Protein AF-F9QAP9-F1 (afdb_monomer_lite)

Sequence (79 aa):
MDLGNQ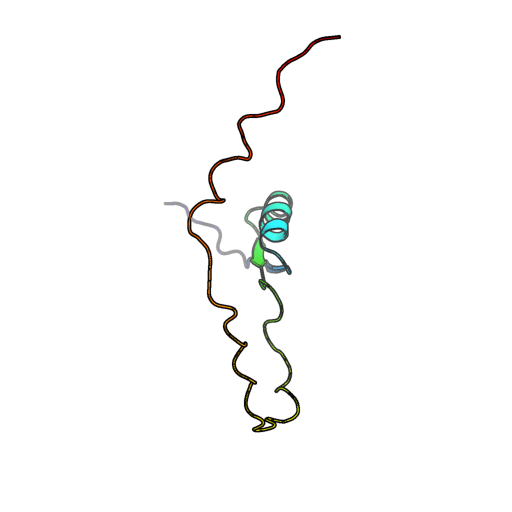MSKSLVIVESPAKAKTINKYLGSQYVVKSSVGHICDLPAAGTSTGEKAKPVSTKGLSTEEKQNKSRKRPRGLS

Organism: NCBI:txid1035188

Structure (mmCIF, N/CA/C/O backbone):
data_AF-F9QAP9-F1
#
_entry.id   AF-F9QAP9-F1
#
loop_
_atom_site.group_PDB
_atom_site.id
_atom_site.type_symbol
_atom_site.label_atom_id
_atom_site.label_alt_id
_atom_site.label_comp_id
_atom_site.label_asym_id
_atom_site.label_entity_id
_atom_site.label_seq_id
_atom_site.pdbx_PDB_ins_code
_atom_site.Cartn_x
_atom_site.Cartn_y
_atom_site.Cartn_z
_atom_site.occupancy
_atom_site.B_iso_or_equiv
_atom_site.auth_seq_id
_atom_site.auth_comp_id
_atom_site.auth_asym_id
_atom_site.auth_atom_id
_atom_site.pdbx_PDB_model_num
ATOM 1 N N . MET A 1 1 ? -22.191 -14.630 13.437 1.00 43.56 1 MET A N 1
ATOM 2 C CA . MET A 1 1 ? -22.022 -14.429 11.984 1.00 43.56 1 MET A CA 1
ATOM 3 C C . MET A 1 1 ? -21.651 -12.972 11.802 1.00 43.56 1 MET A C 1
ATOM 5 O O . MET A 1 1 ? -22.475 -12.121 12.108 1.00 43.56 1 MET A O 1
ATOM 9 N N . ASP A 1 2 ? -20.396 -12.690 11.460 1.00 53.25 2 ASP A N 1
ATOM 10 C CA . ASP A 1 2 ? -19.911 -11.316 11.309 1.00 53.25 2 ASP A CA 1
ATOM 11 C C . ASP A 1 2 ? -20.461 -10.757 9.990 1.00 53.25 2 ASP A C 1
ATOM 13 O O . ASP A 1 2 ? -19.957 -11.052 8.905 1.00 53.25 2 ASP A O 1
ATOM 17 N N . LEU A 1 3 ? -21.585 -10.042 10.076 1.00 61.28 3 LEU A N 1
ATOM 18 C CA . LEU A 1 3 ? -22.195 -9.315 8.963 1.00 61.28 3 LEU A CA 1
ATOM 19 C C . LEU A 1 3 ? -21.328 -8.085 8.676 1.00 61.28 3 LEU A C 1
ATOM 21 O O . LEU A 1 3 ? -21.664 -6.956 9.024 1.00 61.28 3 LEU A O 1
ATOM 25 N N . GLY A 1 4 ? -20.162 -8.336 8.080 1.00 59.28 4 GLY A N 1
ATOM 26 C CA . GLY A 1 4 ? -19.215 -7.321 7.652 1.00 59.28 4 GLY A CA 1
ATOM 27 C C . GLY A 1 4 ? -19.852 -6.440 6.587 1.00 59.28 4 GLY A C 1
ATOM 28 O O . GLY A 1 4 ? -19.880 -6.798 5.409 1.00 59.28 4 GLY A O 1
ATOM 29 N N . ASN A 1 5 ? -20.379 -5.310 7.052 1.00 61.41 5 ASN A N 1
ATOM 30 C CA . ASN A 1 5 ? -20.868 -4.155 6.315 1.00 61.41 5 ASN A CA 1
ATOM 31 C C . ASN A 1 5 ? -20.270 -4.068 4.897 1.00 61.41 5 ASN A C 1
ATOM 33 O O . ASN A 1 5 ? -19.096 -3.731 4.718 1.00 61.41 5 ASN A O 1
ATOM 37 N N . GLN A 1 6 ? -21.091 -4.382 3.895 1.00 61.59 6 GLN A N 1
ATOM 38 C CA . GLN A 1 6 ? -20.792 -4.263 2.466 1.00 61.59 6 GLN A CA 1
ATOM 39 C C . GLN A 1 6 ? -20.861 -2.788 2.033 1.00 61.59 6 GLN A C 1
ATOM 41 O O . GLN A 1 6 ? -21.570 -2.432 1.098 1.00 61.59 6 GLN A O 1
ATOM 46 N N . MET A 1 7 ? -20.161 -1.900 2.740 1.00 67.50 7 MET A N 1
ATOM 47 C CA . MET A 1 7 ? -19.941 -0.538 2.258 1.00 67.50 7 MET A CA 1
ATOM 48 C C . MET A 1 7 ? -18.765 -0.562 1.288 1.00 67.50 7 MET A C 1
ATOM 50 O O . MET A 1 7 ? -17.743 -1.197 1.559 1.00 67.50 7 MET A O 1
ATOM 54 N N . SER A 1 8 ? -18.908 0.125 0.157 1.00 78.06 8 SER A N 1
ATOM 55 C CA . SER A 1 8 ? -17.849 0.319 -0.833 1.00 78.06 8 SER A CA 1
ATOM 56 C C . SER A 1 8 ? -16.591 0.872 -0.156 1.00 78.06 8 SER A C 1
ATOM 58 O O . SER A 1 8 ? -16.558 2.035 0.247 1.00 78.06 8 SER A O 1
ATOM 60 N N . LYS A 1 9 ? -15.568 0.026 0.005 1.00 86.44 9 LYS A N 1
ATOM 61 C CA . LYS A 1 9 ? -14.281 0.417 0.591 1.00 86.44 9 LYS A CA 1
ATOM 62 C C . LYS A 1 9 ? -13.419 1.069 -0.475 1.00 86.44 9 LYS A C 1
ATOM 64 O O . LYS A 1 9 ? -13.190 0.482 -1.532 1.00 86.44 9 LYS A O 1
ATOM 69 N N . SER A 1 10 ? -12.904 2.254 -0.181 1.00 92.62 10 SER A N 1
ATOM 70 C CA . SER A 1 10 ? -12.012 2.962 -1.096 1.00 92.62 10 SER A CA 1
ATOM 71 C C . SER A 1 10 ? -10.640 2.286 -1.144 1.00 92.62 10 SER A C 1
ATOM 73 O O . SER A 1 10 ? -10.064 1.942 -0.107 1.00 92.62 10 SER A O 1
ATOM 75 N N . LEU A 1 11 ? -10.110 2.097 -2.354 1.00 94.75 11 LEU A N 1
ATOM 76 C CA . LEU A 1 11 ? -8.776 1.545 -2.584 1.00 94.75 11 LEU A CA 1
ATOM 77 C C . LEU A 1 11 ? -7.735 2.666 -2.557 1.00 94.75 11 LEU A C 1
ATOM 79 O O . LEU A 1 11 ? -7.846 3.646 -3.287 1.00 94.75 11 LEU A O 1
ATOM 83 N N . VAL A 1 12 ? -6.694 2.486 -1.751 1.00 95.75 12 VAL A N 1
ATOM 84 C CA . VAL A 1 12 ? -5.547 3.390 -1.655 1.00 95.75 12 VAL A CA 1
ATOM 85 C C . VAL A 1 12 ? -4.295 2.622 -2.066 1.00 95.75 12 VAL A C 1
ATOM 87 O O . VAL A 1 12 ? -3.940 1.615 -1.449 1.00 95.75 12 VAL A O 1
ATOM 90 N N . ILE A 1 13 ? -3.621 3.096 -3.113 1.00 96.25 13 ILE A N 1
ATOM 91 C CA . ILE A 1 13 ? -2.368 2.517 -3.608 1.00 96.25 13 ILE A CA 1
ATOM 92 C C . ILE A 1 13 ? -1.192 3.383 -3.156 1.00 96.25 13 ILE A C 1
ATOM 94 O O . ILE A 1 13 ? -1.243 4.607 -3.240 1.00 96.25 13 ILE A O 1
ATOM 98 N N . VAL A 1 14 ? -0.124 2.747 -2.676 1.00 96.31 14 VAL A N 1
ATOM 99 C CA . VAL A 1 14 ? 1.097 3.415 -2.193 1.00 96.31 14 VAL A CA 1
ATOM 100 C C . VAL A 1 14 ? 2.353 2.787 -2.794 1.00 96.31 14 VAL A C 1
ATOM 102 O O . VAL A 1 14 ? 2.325 1.628 -3.183 1.00 96.31 14 VAL A O 1
ATOM 105 N N . GLU A 1 15 ? 3.488 3.491 -2.819 1.00 95.94 15 GLU A N 1
ATOM 106 C CA . GLU A 1 15 ? 4.697 2.958 -3.483 1.00 95.94 15 GLU A CA 1
ATOM 107 C C . GLU A 1 15 ? 5.364 1.784 -2.737 1.00 95.94 15 GLU A C 1
ATOM 109 O O . GLU A 1 15 ? 5.930 0.892 -3.363 1.00 95.94 15 GLU A O 1
ATOM 114 N N . SER A 1 16 ? 5.285 1.744 -1.400 1.00 96.69 16 SER A N 1
ATOM 115 C CA . SER A 1 16 ? 6.061 0.806 -0.581 1.00 96.69 16 SER A CA 1
ATOM 116 C C . SER A 1 16 ? 5.213 0.078 0.472 1.00 96.69 16 SER A C 1
ATOM 118 O O . SER A 1 16 ? 4.285 0.665 1.045 1.00 96.69 16 SER A O 1
ATOM 120 N N . PRO A 1 17 ? 5.539 -1.190 0.799 1.00 95.62 17 PRO A N 1
ATOM 121 C CA . PRO A 1 17 ? 4.819 -1.953 1.823 1.00 95.62 17 PRO A CA 1
ATOM 122 C C . PRO A 1 17 ? 4.878 -1.313 3.216 1.00 95.62 17 PRO A C 1
ATOM 124 O O . PRO A 1 17 ? 3.927 -1.410 3.991 1.00 95.62 17 PRO A O 1
ATOM 127 N N . ALA A 1 18 ? 5.986 -0.636 3.540 1.00 96.69 18 ALA A N 1
ATOM 128 C CA . ALA A 1 18 ? 6.139 0.070 4.809 1.00 96.69 18 ALA A CA 1
ATOM 129 C C . ALA A 1 18 ? 5.108 1.200 4.946 1.00 96.69 18 ALA A C 1
ATOM 131 O O . ALA A 1 18 ? 4.430 1.283 5.970 1.00 96.69 18 ALA A O 1
ATOM 132 N N . LYS A 1 19 ? 4.909 2.003 3.890 1.00 95.75 19 LYS A N 1
ATOM 133 C CA . LYS A 1 19 ? 3.873 3.045 3.885 1.00 95.75 19 LYS A CA 1
ATOM 134 C C . LYS A 1 19 ? 2.471 2.460 3.993 1.00 95.75 19 LYS A C 1
ATOM 136 O O . LYS A 1 19 ? 1.666 3.008 4.737 1.00 95.75 19 LYS A O 1
ATOM 141 N N . ALA A 1 20 ? 2.188 1.330 3.340 1.00 96.62 20 ALA A N 1
ATOM 142 C CA . ALA A 1 20 ? 0.879 0.680 3.445 1.00 96.62 20 ALA A CA 1
ATOM 143 C C . ALA A 1 20 ? 0.550 0.318 4.902 1.00 96.62 20 ALA A C 1
ATOM 145 O O . ALA A 1 20 ? -0.540 0.620 5.383 1.00 96.62 20 ALA A O 1
ATOM 146 N N . LYS A 1 21 ? 1.522 -0.249 5.636 1.00 95.06 21 LYS A N 1
ATOM 147 C CA . LYS A 1 21 ? 1.369 -0.572 7.064 1.00 95.06 21 LYS A CA 1
ATOM 148 C C . LYS A 1 21 ? 1.099 0.665 7.915 1.00 95.06 21 LYS A C 1
ATOM 150 O O . LYS A 1 21 ? 0.287 0.594 8.831 1.00 95.06 21 LYS A O 1
ATOM 155 N N . THR A 1 22 ? 1.775 1.775 7.634 1.00 96.69 22 THR A N 1
ATOM 156 C CA . THR A 1 22 ? 1.587 3.024 8.377 1.00 96.69 22 THR A CA 1
ATOM 157 C C . THR A 1 22 ? 0.226 3.653 8.071 1.00 96.69 22 THR A C 1
ATOM 159 O O . THR A 1 22 ? -0.520 3.956 8.994 1.00 96.69 22 THR A O 1
ATOM 162 N N . ILE A 1 23 ? -0.146 3.785 6.795 1.00 96.06 23 ILE A N 1
ATOM 163 C CA . ILE A 1 23 ? -1.408 4.417 6.377 1.00 96.06 23 ILE A CA 1
ATOM 164 C C . ILE A 1 23 ? -2.627 3.598 6.811 1.00 96.06 23 ILE A C 1
ATOM 166 O O . ILE A 1 23 ? -3.623 4.172 7.246 1.00 96.06 23 ILE A O 1
ATOM 170 N N . ASN A 1 24 ? -2.539 2.265 6.788 1.00 95.06 24 ASN A N 1
ATOM 171 C CA . ASN A 1 24 ? -3.624 1.400 7.254 1.00 95.06 24 ASN A CA 1
ATOM 172 C C . ASN A 1 24 ? -3.978 1.638 8.736 1.00 95.06 24 ASN A C 1
ATOM 174 O O . ASN A 1 24 ? -5.143 1.541 9.111 1.00 95.06 24 ASN A O 1
ATOM 178 N N . LYS A 1 25 ? -2.994 2.003 9.574 1.00 95.75 25 LYS A N 1
ATOM 179 C CA . LYS A 1 25 ? -3.239 2.356 10.985 1.00 95.75 25 LYS A CA 1
ATOM 180 C C . LYS A 1 25 ? -4.034 3.652 11.140 1.00 95.75 25 LYS A C 1
ATOM 182 O O . LYS A 1 25 ? -4.762 3.781 12.114 1.00 95.75 25 LYS A O 1
ATOM 187 N N . TYR A 1 26 ? -3.886 4.593 10.207 1.00 96.25 26 TYR A N 1
ATOM 188 C CA . TYR A 1 26 ? -4.583 5.880 10.255 1.00 96.25 26 TYR A CA 1
ATOM 189 C C . TYR A 1 26 ? -5.989 5.815 9.651 1.00 96.25 26 TYR A C 1
ATOM 191 O O . TYR A 1 26 ? -6.906 6.422 10.191 1.00 96.25 26 TYR A O 1
ATOM 199 N N . LEU A 1 27 ? -6.167 5.088 8.543 1.00 93.69 27 LEU A N 1
ATOM 200 C CA . LEU A 1 27 ? -7.440 5.040 7.812 1.00 93.69 27 LEU A CA 1
ATOM 201 C C . LEU A 1 27 ? -8.428 3.990 8.345 1.00 93.69 27 LEU A C 1
ATOM 203 O O . LEU A 1 27 ? -9.640 4.158 8.207 1.00 93.69 27 LEU A O 1
ATOM 207 N N . GLY A 1 28 ? -7.929 2.905 8.942 1.00 89.44 28 GLY A N 1
ATOM 208 C CA . GLY A 1 28 ? -8.763 1.831 9.478 1.00 89.44 28 GLY A CA 1
ATOM 209 C C . GLY A 1 28 ? -9.438 0.954 8.413 1.00 89.44 28 GLY A C 1
ATOM 210 O O . GLY A 1 28 ? -9.097 0.968 7.231 1.00 89.44 28 GLY A O 1
ATOM 211 N N . SER A 1 29 ? -10.416 0.155 8.847 1.00 88.62 29 SER A N 1
ATOM 212 C CA . SER A 1 29 ? -11.036 -0.940 8.076 1.00 88.62 29 SER A CA 1
ATOM 213 C C . SER A 1 29 ? -11.959 -0.507 6.927 1.00 88.62 29 SER A C 1
ATOM 215 O O . SER A 1 29 ? -12.405 -1.356 6.145 1.00 88.62 29 SER A O 1
ATOM 217 N N . GLN A 1 30 ? -12.231 0.795 6.811 1.00 89.75 30 GLN A N 1
ATOM 218 C CA . GLN A 1 30 ? -13.048 1.388 5.747 1.00 89.75 30 GLN A CA 1
ATOM 219 C C . GLN A 1 30 ? -12.293 1.518 4.416 1.00 89.75 30 GLN A C 1
ATOM 221 O O . GLN A 1 30 ? -12.914 1.721 3.374 1.00 89.75 30 GLN A O 1
ATOM 226 N N . TYR A 1 31 ? -10.967 1.375 4.441 1.00 93.81 31 TYR A N 1
ATOM 227 C CA . TYR A 1 31 ? -10.107 1.491 3.271 1.00 93.81 31 TYR A CA 1
ATOM 228 C C . TYR A 1 31 ? -9.365 0.184 3.011 1.00 93.81 31 TYR A C 1
ATOM 230 O O . TYR A 1 31 ? -9.027 -0.566 3.926 1.00 93.81 31 TYR A O 1
ATOM 238 N N . VAL A 1 32 ? -9.080 -0.079 1.738 1.00 94.12 32 VAL A N 1
ATOM 239 C CA . VAL A 1 32 ? -8.171 -1.149 1.325 1.00 94.12 32 VAL A CA 1
ATOM 240 C C . VAL A 1 32 ? -6.864 -0.498 0.903 1.00 94.12 32 VAL A C 1
ATOM 242 O O . VAL A 1 32 ? -6.834 0.221 -0.088 1.00 94.12 32 VAL A O 1
ATOM 245 N N . VAL A 1 33 ? -5.778 -0.745 1.635 1.00 96.06 33 VAL A N 1
ATOM 246 C CA . VAL A 1 33 ? -4.463 -0.159 1.332 1.00 96.06 33 VAL A CA 1
ATOM 247 C C . VAL A 1 33 ? -3.535 -1.228 0.750 1.00 96.06 33 VAL A C 1
ATOM 249 O O . VAL A 1 33 ? -3.296 -2.252 1.391 1.00 96.06 33 VAL A O 1
ATOM 252 N N . LYS A 1 34 ? -2.990 -1.005 -0.453 1.00 95.50 34 LYS A N 1
ATOM 253 C CA . LYS A 1 34 ? -2.048 -1.923 -1.127 1.00 95.50 34 LYS A CA 1
ATOM 254 C C . LYS A 1 34 ? -0.809 -1.189 -1.639 1.00 95.50 34 LYS A C 1
ATOM 256 O O . LYS A 1 34 ? -0.881 -0.019 -1.998 1.00 95.50 34 LYS A O 1
ATOM 261 N N . SER A 1 35 ? 0.332 -1.878 -1.690 1.00 96.56 35 SER A N 1
ATOM 262 C CA . SER A 1 35 ? 1.570 -1.321 -2.252 1.00 96.56 35 SER A CA 1
ATOM 263 C C . SER A 1 35 ? 1.763 -1.696 -3.723 1.00 96.56 35 SER A C 1
ATOM 265 O O . SER A 1 35 ? 1.543 -2.855 -4.066 1.00 96.56 35 SER A O 1
ATOM 267 N N . SER A 1 36 ? 2.255 -0.772 -4.554 1.00 94.44 36 SER A N 1
ATOM 268 C CA . SER A 1 36 ? 2.650 -1.029 -5.948 1.00 94.44 36 SER A CA 1
ATOM 269 C C . SER A 1 36 ? 3.986 -1.767 -6.069 1.00 94.44 36 SER A C 1
ATOM 271 O O . SER A 1 36 ? 4.247 -2.372 -7.099 1.00 94.44 36 SER A O 1
ATOM 273 N N . VAL A 1 37 ? 4.819 -1.739 -5.015 1.00 91.94 37 VAL A N 1
ATOM 274 C CA . VAL A 1 37 ? 6.150 -2.386 -4.959 1.00 91.94 37 VAL A CA 1
ATOM 275 C C . VAL A 1 37 ? 7.112 -1.859 -6.046 1.00 91.94 37 VAL A C 1
ATOM 277 O O . VAL A 1 37 ? 8.134 -2.472 -6.328 1.00 91.94 37 VAL A O 1
ATOM 280 N N . GLY A 1 38 ? 6.819 -0.692 -6.628 1.00 87.25 38 GLY A N 1
ATOM 281 C CA . GLY A 1 38 ? 7.587 -0.097 -7.725 1.00 87.25 38 GLY A CA 1
ATOM 282 C C . GLY A 1 38 ? 6.705 0.342 -8.893 1.00 87.25 38 GLY A C 1
ATOM 283 O O . GLY A 1 38 ? 5.517 0.637 -8.709 1.00 87.25 38 GLY A O 1
ATOM 284 N N . HIS A 1 39 ? 7.309 0.415 -10.081 1.00 90.88 39 HIS A N 1
ATOM 285 C CA . HIS A 1 39 ? 6.615 0.683 -11.339 1.00 90.88 39 HIS A CA 1
ATOM 286 C C . HIS A 1 39 ? 5.894 -0.579 -11.820 1.00 90.88 39 HIS A C 1
ATOM 288 O O . HIS A 1 39 ? 6.453 -1.672 -11.808 1.00 90.88 39 HIS A O 1
ATOM 294 N N . ILE A 1 40 ? 4.623 -0.423 -12.195 1.00 90.69 40 ILE A N 1
ATOM 295 C CA . ILE A 1 40 ? 3.771 -1.526 -12.673 1.00 90.69 40 ILE A CA 1
ATOM 296 C C . ILE A 1 40 ? 3.782 -1.586 -14.204 1.00 90.69 40 ILE A C 1
ATOM 298 O O . ILE A 1 40 ? 3.709 -2.667 -14.781 1.00 90.69 40 ILE A O 1
ATOM 302 N N . CYS A 1 41 ? 3.896 -0.427 -14.851 1.00 90.75 41 CYS A N 1
ATOM 303 C CA . CYS A 1 41 ? 3.970 -0.302 -16.297 1.00 90.75 41 CYS A CA 1
ATOM 304 C C . CYS A 1 41 ? 5.155 0.591 -16.641 1.00 90.75 41 CYS A C 1
ATOM 306 O O . CYS A 1 41 ? 5.174 1.754 -16.241 1.00 90.75 41 CYS A O 1
ATOM 308 N N . ASP A 1 42 ? 6.087 0.046 -17.412 1.00 90.06 42 ASP A N 1
ATOM 309 C CA . ASP A 1 42 ? 7.159 0.799 -18.044 1.00 90.06 42 ASP A CA 1
ATOM 310 C C . ASP A 1 42 ? 6.940 0.809 -19.556 1.00 90.06 42 ASP A C 1
ATOM 312 O O . ASP A 1 42 ? 6.238 -0.036 -20.122 1.00 90.06 42 ASP A O 1
ATOM 316 N N . LEU A 1 43 ? 7.545 1.787 -20.220 1.00 88.75 43 LEU A N 1
ATOM 317 C CA . LEU A 1 43 ? 7.593 1.800 -21.674 1.00 88.75 43 LEU A CA 1
ATOM 318 C C . LEU A 1 43 ? 8.408 0.596 -22.171 1.00 88.75 43 LEU A C 1
ATOM 320 O O . LEU A 1 43 ? 9.354 0.176 -21.496 1.00 88.75 43 LEU A O 1
ATOM 324 N N . PRO A 1 44 ? 8.091 0.047 -23.359 1.00 85.38 44 PRO A N 1
ATOM 325 C CA . PRO A 1 44 ? 8.965 -0.933 -23.983 1.00 85.38 44 PRO A CA 1
ATOM 326 C C . PRO A 1 44 ? 10.364 -0.325 -24.102 1.00 85.38 44 PRO A C 1
ATOM 328 O O . PRO A 1 44 ? 10.514 0.806 -24.571 1.00 85.38 44 PRO A O 1
ATOM 331 N N . ALA A 1 45 ? 11.38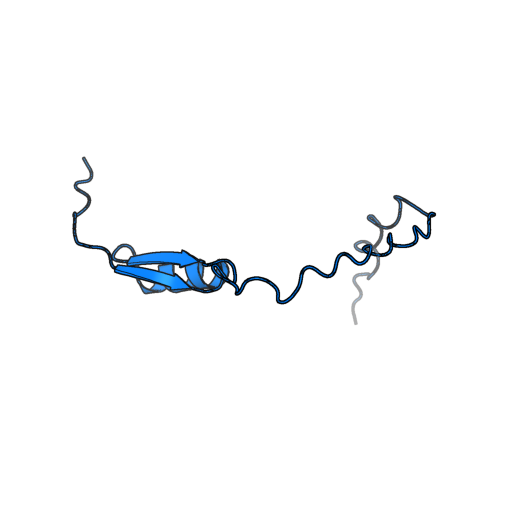2 -1.056 -23.642 1.00 79.69 45 ALA A N 1
ATOM 332 C CA . ALA A 1 45 ? 12.759 -0.593 -23.727 1.00 79.69 45 ALA A CA 1
ATOM 333 C C . ALA A 1 45 ? 13.073 -0.241 -25.188 1.00 79.69 45 ALA A C 1
ATOM 335 O O . ALA A 1 45 ? 12.918 -1.077 -26.082 1.00 79.69 45 ALA A O 1
ATOM 336 N N . ALA A 1 46 ? 13.461 1.010 -25.435 1.00 72.75 46 ALA A N 1
ATOM 337 C CA . ALA A 1 46 ? 13.782 1.477 -26.772 1.00 72.75 46 ALA A CA 1
ATOM 338 C C . ALA A 1 46 ? 14.984 0.681 -27.308 1.00 72.75 46 ALA A C 1
ATOM 340 O O . ALA A 1 46 ? 16.108 0.859 -26.849 1.00 72.75 46 ALA A O 1
ATOM 341 N N . GLY A 1 47 ? 14.722 -0.210 -28.266 1.00 62.09 47 GLY A N 1
ATOM 342 C CA . GLY A 1 47 ? 15.732 -0.996 -28.966 1.00 62.09 47 GLY A CA 1
ATOM 343 C C . GLY A 1 47 ? 16.220 -2.216 -28.185 1.00 62.09 47 GLY A C 1
ATOM 344 O O . GLY A 1 47 ? 17.144 -2.140 -27.380 1.00 62.09 47 GLY A O 1
ATOM 345 N N . THR A 1 48 ? 15.700 -3.393 -28.528 1.00 54.91 48 THR A N 1
ATOM 346 C CA . THR A 1 48 ? 16.501 -4.622 -28.508 1.00 54.91 48 THR A CA 1
ATOM 347 C C . THR A 1 48 ? 17.687 -4.437 -29.454 1.00 54.91 48 THR A C 1
ATOM 349 O O . THR A 1 48 ? 17.641 -4.841 -30.614 1.00 54.91 48 THR A O 1
ATOM 352 N N . SER A 1 49 ? 18.767 -3.820 -28.976 1.00 49.19 49 SER A N 1
ATOM 353 C CA . SER A 1 49 ? 20.086 -4.126 -29.502 1.00 49.19 49 SER A CA 1
ATOM 354 C C . SER A 1 49 ? 20.409 -5.543 -29.038 1.00 49.19 49 SER A C 1
ATOM 356 O O . SER A 1 49 ? 20.764 -5.809 -27.891 1.00 49.19 49 SER A O 1
ATOM 358 N N . THR A 1 50 ? 20.229 -6.489 -29.954 1.00 53.56 50 THR A N 1
ATOM 359 C CA . THR A 1 50 ? 21.026 -7.712 -30.030 1.00 53.56 50 THR A CA 1
ATOM 360 C C . THR A 1 50 ? 22.503 -7.319 -30.063 1.00 53.56 50 THR A C 1
ATOM 362 O O . THR A 1 50 ? 23.122 -7.217 -31.113 1.00 53.56 50 THR A O 1
ATOM 365 N N . GLY A 1 51 ? 23.048 -7.023 -28.894 1.00 58.91 51 GLY A N 1
ATOM 366 C CA . GLY A 1 51 ? 24.466 -6.983 -28.606 1.00 58.91 51 GLY A CA 1
ATOM 367 C C . GLY A 1 51 ? 24.630 -7.858 -27.383 1.00 58.91 51 GLY A C 1
ATOM 368 O O . GLY A 1 51 ? 23.976 -7.620 -26.366 1.00 58.91 51 GLY A O 1
ATOM 369 N N . GLU A 1 52 ? 25.409 -8.925 -27.521 1.00 56.81 52 GLU A N 1
ATOM 370 C CA . GLU A 1 52 ? 25.742 -9.852 -26.449 1.00 56.81 52 GLU A CA 1
ATOM 371 C C . GLU A 1 52 ? 25.924 -9.092 -25.133 1.00 56.81 52 GLU A C 1
ATOM 373 O O . GLU A 1 52 ? 26.784 -8.217 -25.011 1.00 56.81 52 GLU A O 1
ATOM 378 N N . LYS A 1 53 ? 25.104 -9.417 -24.125 1.00 51.69 53 LYS A N 1
ATOM 379 C CA . LYS A 1 53 ? 25.446 -9.086 -22.744 1.00 51.69 53 LYS A CA 1
ATOM 380 C C . LYS A 1 53 ? 26.807 -9.735 -22.525 1.00 51.69 53 LYS A C 1
ATOM 382 O O . LYS A 1 53 ? 26.879 -10.961 -22.430 1.00 51.69 53 LYS A O 1
ATOM 387 N N . ALA A 1 54 ? 27.868 -8.928 -22.521 1.00 56.50 54 ALA A N 1
ATOM 388 C CA . ALA A 1 54 ? 29.199 -9.378 -22.164 1.00 56.50 54 ALA A CA 1
ATOM 389 C C . ALA A 1 54 ? 29.049 -10.210 -20.891 1.00 56.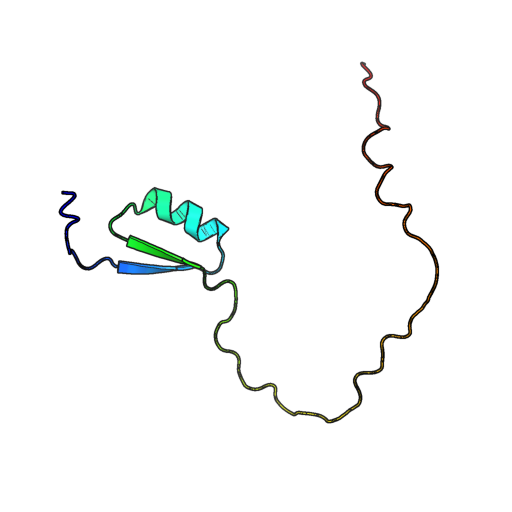50 54 ALA A C 1
ATOM 391 O O . ALA A 1 54 ? 28.536 -9.721 -19.878 1.00 56.50 54 ALA A O 1
ATOM 392 N N . LYS A 1 55 ? 29.383 -11.501 -20.988 1.00 50.66 55 LYS A N 1
ATOM 393 C CA . LYS A 1 55 ? 29.374 -12.403 -19.839 1.00 50.66 55 LYS A CA 1
ATOM 394 C C . LYS A 1 55 ? 30.162 -11.689 -18.737 1.00 50.66 55 LYS A C 1
ATOM 396 O O . LYS A 1 55 ? 31.272 -11.240 -19.033 1.00 50.66 55 LYS A O 1
ATOM 401 N N . PRO A 1 56 ? 29.633 -11.540 -17.509 1.00 53.31 56 PRO A N 1
ATOM 402 C CA . PRO A 1 56 ? 30.451 -11.033 -16.422 1.00 53.31 56 PRO A CA 1
ATOM 403 C C . PRO A 1 56 ? 31.680 -11.937 -16.353 1.00 53.31 56 PRO A C 1
ATOM 405 O O . PRO A 1 56 ? 31.547 -13.157 -16.219 1.00 53.31 56 PRO A O 1
ATOM 408 N N . VAL A 1 57 ? 32.864 -11.353 -16.548 1.00 53.62 57 VAL A N 1
ATOM 409 C CA . VAL A 1 57 ? 34.129 -12.058 -16.362 1.00 53.62 57 VAL A CA 1
ATOM 410 C C . VAL A 1 57 ? 34.085 -12.612 -14.948 1.00 53.62 57 VAL A C 1
ATOM 412 O O . VAL A 1 57 ? 34.085 -11.872 -13.968 1.00 53.62 57 VAL A O 1
ATOM 415 N N . SER A 1 58 ? 33.963 -13.932 -14.851 1.00 57.97 58 SER A N 1
ATOM 416 C CA . SER A 1 58 ? 34.086 -14.649 -13.597 1.00 57.97 58 SER A CA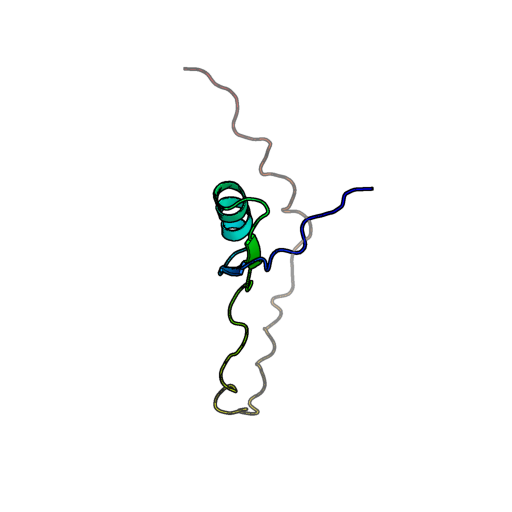 1
ATOM 417 C C . SER A 1 58 ? 35.526 -14.478 -13.120 1.00 57.97 58 SER A C 1
ATOM 419 O O . SER A 1 58 ? 36.413 -15.225 -13.524 1.00 57.97 58 SER A O 1
ATOM 421 N N . THR A 1 59 ? 35.784 -13.493 -12.260 1.00 50.84 59 THR A N 1
ATOM 422 C CA . THR A 1 59 ? 36.954 -13.518 -11.377 1.00 50.84 59 THR A CA 1
ATOM 423 C C . THR A 1 59 ? 36.668 -14.556 -10.302 1.00 50.84 59 THR A C 1
ATOM 425 O O . THR A 1 59 ? 36.138 -14.273 -9.229 1.00 50.84 59 THR A O 1
ATOM 428 N N . LYS A 1 60 ? 36.907 -15.811 -10.665 1.00 44.38 60 LYS A N 1
ATOM 429 C CA . LYS A 1 60 ? 36.751 -16.974 -9.806 1.00 44.38 60 LYS A CA 1
ATOM 430 C C . LYS A 1 60 ? 37.835 -16.967 -8.724 1.00 44.38 60 LYS A C 1
ATOM 432 O O . LYS A 1 60 ? 39.010 -17.047 -9.063 1.00 44.38 60 LYS A O 1
ATOM 437 N N . GLY A 1 61 ? 37.432 -16.979 -7.449 1.00 50.53 61 GLY A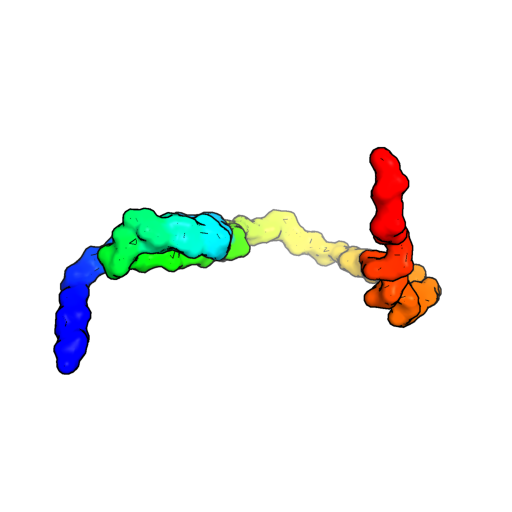 N 1
ATOM 438 C CA . GLY A 1 61 ? 38.228 -17.579 -6.370 1.00 50.53 61 GLY A CA 1
ATOM 439 C C . GLY A 1 61 ? 38.165 -16.882 -5.005 1.00 50.53 61 GLY A C 1
ATOM 440 O O . GLY A 1 61 ? 38.571 -15.733 -4.906 1.00 50.53 61 GLY A O 1
ATOM 441 N N . LEU A 1 62 ? 37.787 -17.668 -3.979 1.00 45.72 62 LEU A N 1
ATOM 442 C CA . LEU A 1 62 ? 37.776 -17.433 -2.513 1.00 45.72 62 LEU A CA 1
ATOM 443 C C . LEU A 1 62 ? 36.496 -16.763 -1.966 1.00 45.72 62 LEU A C 1
ATOM 445 O O . LEU A 1 62 ? 36.096 -15.725 -2.468 1.00 45.72 62 LEU A O 1
ATOM 449 N N . SER A 1 63 ? 35.800 -17.221 -0.921 1.00 52.03 63 SER A N 1
ATOM 450 C CA . SER A 1 63 ? 35.641 -18.492 -0.186 1.00 52.03 63 SER A CA 1
ATOM 451 C C . SER A 1 63 ? 34.407 -18.316 0.738 1.00 52.03 63 SER A C 1
ATOM 453 O O . SER A 1 63 ? 33.936 -17.202 0.964 1.00 52.03 63 SER A O 1
ATOM 455 N N . THR A 1 64 ? 33.848 -19.401 1.270 1.00 49.97 64 THR A N 1
ATOM 456 C CA . THR A 1 64 ? 32.640 -19.463 2.126 1.00 49.97 64 THR A CA 1
ATOM 457 C C . THR A 1 64 ? 32.810 -18.956 3.572 1.00 49.97 64 THR A C 1
ATOM 459 O O . THR A 1 64 ? 31.927 -19.170 4.401 1.00 49.97 64 THR A O 1
ATOM 462 N N . GLU A 1 65 ? 33.888 -18.239 3.900 1.00 51.41 65 GLU A N 1
ATOM 463 C CA . GLU A 1 65 ? 34.342 -18.083 5.293 1.00 51.41 65 GLU A CA 1
ATOM 464 C C . GLU A 1 65 ? 34.213 -16.677 5.928 1.00 51.41 65 GLU A C 1
ATOM 466 O O . GLU A 1 65 ? 34.526 -16.520 7.105 1.00 51.41 65 GLU A O 1
ATOM 471 N N . GLU A 1 66 ? 33.697 -15.644 5.251 1.00 50.16 66 GLU A N 1
ATOM 472 C CA . GLU A 1 66 ? 33.603 -14.284 5.843 1.00 50.16 66 GLU A CA 1
ATOM 473 C C . GLU A 1 66 ? 32.237 -13.923 6.462 1.00 50.16 66 GLU A C 1
ATOM 475 O O . GLU A 1 66 ? 31.989 -12.776 6.838 1.00 50.16 66 GLU A O 1
ATOM 480 N N . LYS A 1 67 ? 31.337 -14.898 6.652 1.00 47.25 67 LYS A N 1
ATOM 481 C CA . LYS A 1 67 ? 30.004 -14.666 7.249 1.00 47.25 67 LYS A CA 1
ATOM 482 C C . LYS A 1 67 ? 29.927 -14.865 8.775 1.00 47.25 67 LYS A C 1
ATOM 484 O O . LYS A 1 67 ? 28.826 -14.895 9.316 1.00 47.25 67 LYS A O 1
ATOM 489 N N . GLN A 1 68 ? 31.046 -14.970 9.505 1.00 48.28 68 GLN A N 1
ATOM 490 C CA . GLN A 1 68 ? 31.003 -15.329 10.939 1.00 48.28 68 GLN A CA 1
ATOM 491 C C . GLN A 1 68 ? 31.789 -14.457 11.935 1.00 48.28 68 GLN A C 1
ATOM 493 O O . GLN A 1 68 ? 31.688 -14.700 13.135 1.00 48.28 68 GLN A O 1
ATOM 498 N N . ASN A 1 69 ? 32.492 -13.392 11.524 1.00 47.97 69 ASN A N 1
ATOM 499 C CA . ASN A 1 69 ? 33.310 -12.604 12.464 1.00 47.97 69 ASN A CA 1
ATOM 500 C C . ASN A 1 69 ? 33.047 -11.086 12.443 1.00 47.97 69 ASN A C 1
ATOM 502 O O . ASN A 1 69 ? 33.961 -10.281 12.294 1.00 47.97 69 ASN A O 1
ATOM 506 N N . LYS A 1 70 ? 31.790 -10.668 12.639 1.00 48.66 70 LYS A N 1
ATOM 507 C CA . LYS A 1 70 ? 31.464 -9.265 12.975 1.00 48.66 70 LYS A CA 1
ATOM 508 C C . LYS A 1 70 ? 30.354 -9.146 14.025 1.00 48.66 70 LYS A C 1
ATOM 510 O O . LYS A 1 70 ? 29.453 -8.331 13.904 1.00 48.66 70 LYS A O 1
ATOM 515 N N . SER A 1 71 ? 30.425 -9.971 15.072 1.00 46.94 71 SER A N 1
ATOM 516 C CA . SER A 1 71 ? 29.597 -9.812 16.284 1.00 46.94 71 SER A CA 1
ATOM 517 C C . SER A 1 71 ? 30.362 -10.066 17.595 1.00 46.94 71 SER A C 1
ATOM 519 O O . SER A 1 71 ? 29.750 -10.105 18.659 1.00 46.94 71 SER A O 1
ATOM 521 N N . ARG A 1 72 ? 31.696 -10.234 17.567 1.00 52.22 72 ARG A N 1
ATOM 522 C CA . ARG A 1 72 ? 32.456 -10.650 18.765 1.00 52.22 72 ARG A CA 1
ATOM 523 C C . ARG A 1 72 ? 33.735 -9.868 19.064 1.00 52.22 72 ARG A C 1
ATOM 525 O O . ARG A 1 72 ? 34.616 -10.427 19.702 1.00 52.22 72 ARG A O 1
ATOM 532 N N . LYS A 1 73 ? 33.856 -8.599 18.650 1.00 47.88 73 LYS A N 1
ATOM 533 C CA . LYS A 1 73 ? 34.927 -7.692 19.123 1.00 47.88 73 LYS A CA 1
ATOM 534 C C . LYS A 1 73 ? 34.536 -6.210 19.029 1.00 47.88 73 LYS A C 1
ATOM 536 O O . LYS A 1 73 ? 35.005 -5.519 18.137 1.00 47.88 73 LYS A O 1
ATOM 541 N N . ARG A 1 74 ? 33.746 -5.700 19.977 1.00 48.25 74 ARG A N 1
ATOM 542 C CA . ARG A 1 74 ? 34.102 -4.456 20.688 1.00 48.25 74 ARG A CA 1
ATOM 543 C C . ARG A 1 74 ? 33.691 -4.642 22.159 1.00 48.25 74 ARG A C 1
ATOM 545 O O . ARG A 1 74 ? 32.514 -4.882 22.417 1.00 48.25 74 ARG A O 1
ATOM 552 N N . PRO A 1 75 ? 34.661 -4.689 23.083 1.00 48.09 75 PRO A N 1
ATOM 553 C CA . PRO A 1 75 ? 34.443 -5.040 24.480 1.00 48.09 75 PRO A CA 1
ATOM 554 C C . PRO A 1 75 ? 33.623 -3.975 25.208 1.00 48.09 75 PRO A C 1
ATOM 556 O O . PRO A 1 75 ? 33.691 -2.790 24.888 1.00 48.09 75 PRO A O 1
ATOM 559 N N . ARG A 1 76 ? 32.883 -4.425 26.225 1.00 51.38 76 ARG A N 1
ATOM 560 C CA . ARG A 1 76 ? 32.438 -3.577 27.330 1.00 51.38 76 ARG A CA 1
ATOM 561 C C . ARG A 1 76 ? 33.676 -2.964 28.001 1.00 51.38 76 ARG A C 1
ATOM 563 O O . ARG A 1 76 ? 34.569 -3.703 28.399 1.00 51.38 76 ARG A O 1
ATOM 570 N N . GLY A 1 77 ? 33.694 -1.646 28.123 1.00 41.34 77 GLY A N 1
ATOM 571 C CA . GLY A 1 77 ? 34.659 -0.839 28.876 1.00 41.34 77 GLY A CA 1
ATOM 572 C C . GLY A 1 77 ? 34.164 0.602 28.760 1.00 41.34 77 GLY A C 1
ATOM 573 O O . GLY A 1 77 ? 34.113 1.110 27.648 1.00 41.34 77 GLY A O 1
ATOM 574 N N . LEU A 1 78 ? 33.479 1.175 29.750 1.00 42.59 78 LEU A N 1
ATOM 575 C CA . LEU A 1 78 ? 33.976 1.595 31.066 1.00 42.59 78 LEU A CA 1
ATOM 576 C C . LEU A 1 78 ? 35.142 2.587 30.938 1.00 42.59 78 LEU A C 1
ATOM 578 O O . LEU A 1 78 ? 36.299 2.179 30.940 1.00 42.59 78 LEU A O 1
ATOM 582 N N . SER A 1 79 ? 34.787 3.867 30.808 1.00 42.34 79 SER A N 1
ATOM 583 C CA . SER A 1 79 ? 35.358 5.030 31.507 1.00 42.34 79 SER A CA 1
ATOM 584 C C . SER A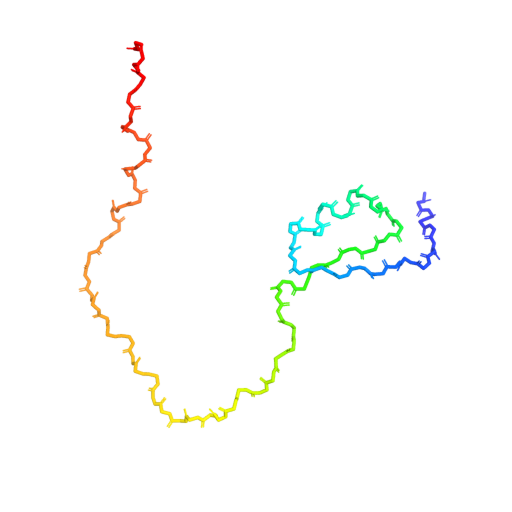 1 79 ? 34.565 6.266 31.100 1.00 42.34 79 SER A C 1
ATOM 586 O O . SER A 1 79 ? 34.553 6.539 29.876 1.00 42.34 79 SER A O 1
#

Secondary structure (DSSP, 8-state):
--------PEEEEES-HHHHHHHHHHHGGGEEEEE--S-S--PPPS-----------------TTSSS-SSS-S-----

pLDDT: mean 71.74, std 20.92, range [41.34, 96.69]

InterPro domains:
  IPR000380 DNA topoisomerase, type IA [PTHR42785] (3-50)
  IPR006171 TOPRIM domain [PF01751] (11-55)
  IPR006171 TOPRIM domain [PS50880] (9-79)
  IPR023405 DNA topoisomerase, type IA, core domain [SSF56712] (9-49)

Radius of gyration: 25.27 Å; chains: 1; bounding box: 60×25×62 Å

Foldseek 3Di:
DPPPDPDDAAEAEAADPVVQVVVCVVPDPSHHYYYPVHDPDDDDPPDPPPDDPPDPPPPDDDDDPPPPPDPPDDDDDDD